Protein AF-A0A1M3QVN1-F1 (afdb_monomer)

Structure (mmCIF, N/CA/C/O backbone):
data_AF-A0A1M3QVN1-F1
#
_entry.id   AF-A0A1M3QVN1-F1
#
loop_
_atom_site.group_PDB
_atom_site.id
_atom_site.type_symbol
_atom_site.label_atom_id
_atom_site.label_alt_id
_atom_site.label_comp_id
_atom_site.label_asym_id
_atom_site.label_entity_id
_atom_site.label_seq_id
_atom_site.pdbx_PDB_ins_code
_atom_site.Cartn_x
_atom_site.Cartn_y
_atom_site.Cartn_z
_atom_site.occupancy
_atom_site.B_iso_or_equiv
_atom_site.auth_seq_id
_atom_site.auth_comp_id
_atom_site.auth_asym_id
_atom_site.auth_atom_id
_atom_site.pdbx_PDB_model_num
ATOM 1 N N . MET A 1 1 ? -5.614 -11.860 24.217 1.00 49.31 1 MET A N 1
ATOM 2 C CA . MET A 1 1 ? -4.505 -12.087 23.257 1.00 49.31 1 MET A CA 1
ATOM 3 C C . MET A 1 1 ? -4.525 -11.167 22.032 1.00 49.31 1 MET A C 1
ATOM 5 O O . MET A 1 1 ? -3.462 -10.709 21.644 1.00 49.31 1 MET A O 1
ATOM 9 N N . VAL A 1 2 ? -5.685 -10.810 21.464 1.00 51.00 2 VAL A N 1
ATOM 10 C CA . VAL A 1 2 ? -5.796 -9.954 20.253 1.00 51.00 2 VAL A CA 1
ATOM 11 C C . VAL A 1 2 ? -5.126 -8.567 20.391 1.00 51.00 2 VAL A C 1
ATOM 13 O O . VAL A 1 2 ? -4.540 -8.062 19.439 1.00 51.00 2 VAL A O 1
ATOM 16 N N . LYS A 1 3 ? -5.130 -7.970 21.596 1.00 49.59 3 LYS A N 1
ATOM 17 C CA . LYS A 1 3 ? -4.470 -6.676 21.880 1.00 49.59 3 LYS A CA 1
ATOM 18 C C . LYS A 1 3 ? -2.946 -6.689 21.665 1.00 49.59 3 LYS A C 1
ATOM 20 O O . LYS A 1 3 ? -2.403 -5.660 21.281 1.00 49.59 3 LYS A O 1
ATOM 25 N N . TYR A 1 4 ? -2.277 -7.826 21.885 1.00 51.09 4 TYR A N 1
ATOM 26 C CA . TYR A 1 4 ? -0.814 -7.941 21.780 1.00 51.09 4 TYR A CA 1
ATOM 27 C C . TYR A 1 4 ? -0.321 -8.148 20.345 1.00 51.09 4 TYR A C 1
ATOM 29 O O . TYR A 1 4 ? 0.780 -7.717 20.036 1.00 51.09 4 TYR A O 1
ATOM 37 N N . LEU A 1 5 ? -1.130 -8.740 19.458 1.00 54.09 5 LEU A N 1
ATOM 38 C CA . LEU A 1 5 ? -0.787 -8.886 18.035 1.00 54.09 5 LEU A CA 1
ATOM 39 C C . LEU A 1 5 ? -0.909 -7.574 17.254 1.00 54.09 5 LEU A C 1
ATOM 41 O O . LEU A 1 5 ? -0.239 -7.385 16.246 1.00 54.09 5 LEU A O 1
ATOM 45 N N . ASN A 1 6 ? -1.748 -6.651 17.717 1.00 58.12 6 ASN A N 1
ATOM 46 C CA . ASN A 1 6 ? -2.055 -5.429 16.983 1.00 58.12 6 ASN A CA 1
ATOM 47 C C . ASN A 1 6 ? -0.897 -4.415 16.976 1.00 58.12 6 ASN A C 1
ATOM 49 O O . ASN A 1 6 ? -0.722 -3.688 16.004 1.00 58.12 6 ASN A O 1
ATOM 53 N N . SER A 1 7 ? -0.102 -4.377 18.051 1.00 63.12 7 SER A N 1
ATOM 54 C CA . SER A 1 7 ? 1.075 -3.505 18.148 1.00 63.12 7 SER A CA 1
ATOM 55 C C . SER A 1 7 ? 2.163 -3.884 17.127 1.00 63.12 7 SER A C 1
ATOM 57 O O . SER A 1 7 ? 2.480 -3.048 16.283 1.00 63.12 7 SER A O 1
ATOM 59 N N . PRO A 1 8 ? 2.667 -5.137 17.085 1.00 72.06 8 PRO A N 1
ATOM 60 C CA . PRO A 1 8 ? 3.659 -5.534 16.092 1.00 72.06 8 PRO A CA 1
ATOM 61 C C . PRO A 1 8 ? 3.088 -5.519 14.672 1.00 72.06 8 PRO A C 1
ATOM 63 O O . PRO A 1 8 ? 3.761 -5.039 13.773 1.00 72.06 8 PRO A O 1
ATOM 66 N N . LEU A 1 9 ? 1.836 -5.942 14.457 1.00 72.25 9 LEU A N 1
ATOM 67 C CA . LEU A 1 9 ? 1.241 -5.984 13.117 1.00 72.25 9 LEU A CA 1
ATOM 68 C C . LEU A 1 9 ? 1.074 -4.583 12.501 1.00 72.25 9 LEU A C 1
ATOM 70 O O . LEU A 1 9 ? 1.352 -4.399 11.318 1.00 72.25 9 LEU A O 1
ATOM 74 N N . LYS A 1 10 ? 0.680 -3.577 13.298 1.00 73.56 10 LYS A N 1
ATOM 75 C CA . LYS A 1 10 ? 0.657 -2.177 12.843 1.00 73.56 10 LYS A CA 1
ATOM 76 C C . LYS A 1 10 ? 2.054 -1.655 12.529 1.00 73.56 10 LYS A C 1
ATOM 78 O O . LYS A 1 10 ? 2.214 -1.000 11.509 1.00 73.56 10 LYS A O 1
ATOM 83 N N . ILE A 1 11 ? 3.038 -1.951 13.382 1.00 79.69 11 ILE A N 1
ATOM 84 C CA . ILE A 1 11 ? 4.429 -1.520 13.182 1.00 79.69 11 ILE A CA 1
ATOM 85 C C . ILE A 1 11 ? 4.994 -2.138 11.901 1.00 79.69 11 ILE A C 1
ATOM 87 O O . ILE A 1 11 ? 5.571 -1.434 11.078 1.00 79.69 11 ILE A O 1
ATOM 91 N N . THR A 1 12 ? 4.788 -3.439 11.690 1.00 80.25 12 THR A N 1
ATOM 92 C CA . THR A 1 12 ? 5.217 -4.127 10.471 1.00 80.25 12 THR A CA 1
ATOM 93 C C . THR A 1 12 ? 4.521 -3.551 9.242 1.00 80.25 12 THR A C 1
ATOM 95 O O . THR A 1 12 ? 5.197 -3.273 8.258 1.00 80.25 12 THR A O 1
ATOM 98 N N . GLY A 1 13 ? 3.207 -3.305 9.303 1.00 78.31 13 GLY A N 1
ATOM 99 C CA . GLY A 1 13 ? 2.454 -2.686 8.209 1.00 78.31 13 GLY A CA 1
ATOM 100 C C . GLY A 1 13 ? 2.973 -1.295 7.838 1.00 78.31 13 GLY A C 1
ATOM 101 O O . GLY A 1 13 ? 3.209 -1.025 6.663 1.00 78.31 13 GLY A O 1
ATOM 102 N N . SER A 1 14 ? 3.236 -0.436 8.826 1.00 80.19 14 SER A N 1
ATOM 103 C CA . SER A 1 14 ? 3.779 0.904 8.584 1.00 80.19 14 SER A CA 1
ATOM 104 C C . SER A 1 14 ? 5.207 0.870 8.039 1.00 80.19 14 SER A C 1
ATOM 106 O O . SER A 1 14 ? 5.548 1.663 7.167 1.00 80.19 14 SER A O 1
ATOM 108 N N . LEU A 1 15 ? 6.035 -0.067 8.511 1.00 83.62 15 LEU A N 1
ATOM 109 C CA . LEU A 1 15 ? 7.411 -0.235 8.041 1.00 83.62 15 LEU A CA 1
ATOM 110 C C . LEU A 1 15 ? 7.440 -0.757 6.596 1.00 83.62 15 LEU A C 1
ATOM 112 O O . LEU A 1 15 ? 8.244 -0.289 5.796 1.00 83.62 15 LEU A O 1
ATOM 116 N N . LEU A 1 16 ? 6.502 -1.642 6.239 1.00 81.44 16 LEU A N 1
ATOM 117 C CA . LEU A 1 16 ? 6.281 -2.102 4.866 1.00 81.44 16 LEU A CA 1
ATOM 118 C C . LEU A 1 16 ? 5.803 -0.977 3.946 1.00 81.44 16 LEU A C 1
ATOM 120 O O . LEU A 1 16 ? 6.317 -0.843 2.841 1.00 81.44 16 LEU A O 1
ATOM 124 N N . MET A 1 17 ? 4.868 -0.138 4.401 1.00 82.12 17 MET A N 1
ATOM 125 C CA . MET A 1 17 ? 4.464 1.048 3.641 1.00 82.12 17 MET A CA 1
ATOM 126 C C . MET A 1 17 ? 5.653 1.986 3.423 1.00 82.12 17 MET A C 1
ATOM 128 O O . MET A 1 17 ? 5.878 2.447 2.311 1.00 82.12 17 MET A O 1
ATOM 132 N N . LEU A 1 18 ? 6.463 2.235 4.452 1.00 83.75 18 LEU A N 1
ATOM 133 C CA . LEU A 1 18 ? 7.632 3.100 4.320 1.00 83.75 18 LEU A CA 1
ATOM 134 C C . LEU A 1 18 ? 8.646 2.513 3.326 1.00 83.75 18 LEU A C 1
ATOM 136 O O . LEU A 1 18 ? 9.093 3.212 2.424 1.00 83.75 18 LEU A O 1
ATOM 140 N N . ALA A 1 19 ? 8.945 1.216 3.433 1.00 81.00 19 ALA A N 1
ATOM 141 C CA . ALA A 1 19 ? 9.843 0.519 2.517 1.00 81.00 19 ALA A CA 1
ATOM 142 C C . ALA A 1 19 ? 9.322 0.540 1.071 1.00 81.00 19 ALA A C 1
ATOM 144 O O . ALA A 1 19 ? 10.068 0.877 0.157 1.00 81.00 19 ALA A O 1
ATOM 145 N N . GLY A 1 20 ? 8.035 0.252 0.863 1.00 78.81 20 GLY A N 1
ATOM 146 C CA . GLY A 1 20 ? 7.403 0.315 -0.454 1.00 78.81 20 GLY A CA 1
ATOM 147 C C . GLY A 1 20 ? 7.426 1.720 -1.052 1.00 78.81 20 GLY A C 1
ATOM 148 O O . GLY A 1 20 ? 7.717 1.875 -2.234 1.00 78.81 20 GLY A O 1
ATOM 149 N N . PHE A 1 21 ? 7.213 2.753 -0.231 1.00 79.88 21 PHE A N 1
ATOM 150 C CA . PHE A 1 21 ? 7.319 4.150 -0.652 1.00 79.88 21 PHE A CA 1
ATOM 151 C C . PHE A 1 21 ? 8.750 4.524 -1.055 1.00 79.88 21 PHE A C 1
ATOM 153 O O . PHE A 1 21 ? 8.945 5.122 -2.109 1.00 79.88 21 PHE A O 1
ATOM 160 N N . PHE A 1 22 ? 9.756 4.128 -0.269 1.00 81.44 22 PHE A N 1
ATOM 161 C CA . PHE A 1 22 ? 11.163 4.344 -0.616 1.00 81.44 22 PHE A CA 1
ATOM 162 C C . PHE A 1 22 ? 11.537 3.632 -1.922 1.00 81.44 22 PHE A C 1
ATOM 164 O O . PHE A 1 22 ? 12.144 4.237 -2.799 1.00 81.44 22 PHE A O 1
ATOM 171 N N . ILE A 1 23 ? 11.117 2.381 -2.106 1.00 77.12 23 ILE A N 1
ATOM 172 C CA . ILE A 1 23 ? 11.373 1.643 -3.348 1.00 77.12 23 ILE A CA 1
ATOM 173 C C . ILE A 1 23 ? 10.637 2.304 -4.528 1.00 77.12 23 ILE A C 1
ATOM 175 O O . ILE A 1 23 ? 11.217 2.482 -5.594 1.00 77.12 23 ILE A O 1
ATOM 179 N N . ALA A 1 24 ? 9.392 2.745 -4.365 1.00 73.81 24 ALA A N 1
ATOM 180 C CA . ALA A 1 24 ? 8.666 3.408 -5.446 1.00 73.81 24 ALA A CA 1
ATOM 181 C C . ALA A 1 24 ? 9.286 4.767 -5.826 1.00 73.81 24 ALA A C 1
ATOM 183 O O . ALA A 1 24 ? 9.382 5.084 -7.008 1.00 73.81 24 ALA A O 1
ATOM 184 N N . ALA A 1 25 ? 9.727 5.552 -4.837 1.00 76.56 25 ALA A N 1
ATOM 185 C CA . ALA A 1 25 ? 10.251 6.901 -5.043 1.00 76.56 25 ALA A CA 1
ATOM 186 C C . ALA A 1 25 ? 11.688 6.930 -5.583 1.00 76.56 25 ALA A C 1
ATOM 188 O O . ALA A 1 25 ? 12.034 7.838 -6.332 1.00 76.56 25 ALA A O 1
ATOM 189 N N . PHE A 1 26 ? 12.536 5.967 -5.206 1.00 75.50 26 PHE A N 1
ATOM 190 C CA . PHE A 1 26 ? 13.954 5.974 -5.589 1.00 75.50 26 PHE A CA 1
ATOM 191 C C . PHE A 1 26 ? 14.273 5.118 -6.813 1.00 75.50 26 PHE A C 1
ATOM 193 O O . PHE A 1 26 ? 15.310 5.320 -7.439 1.00 75.50 26 PHE A O 1
ATOM 200 N N . THR A 1 27 ? 13.397 4.184 -7.178 1.00 69.69 27 THR A N 1
ATOM 201 C CA . THR A 1 27 ? 13.716 3.148 -8.170 1.00 69.69 27 THR A CA 1
ATOM 202 C C . THR A 1 27 ? 12.930 3.303 -9.477 1.00 69.69 27 THR A C 1
ATOM 204 O O . THR A 1 27 ? 12.638 2.306 -10.137 1.00 69.69 27 THR A O 1
ATOM 207 N N . PHE A 1 28 ? 12.579 4.554 -9.830 1.00 58.94 28 PHE A N 1
ATOM 208 C CA . PHE A 1 28 ? 11.852 4.955 -11.047 1.00 58.94 28 PHE A CA 1
ATOM 209 C C . PHE A 1 28 ? 12.149 4.018 -12.236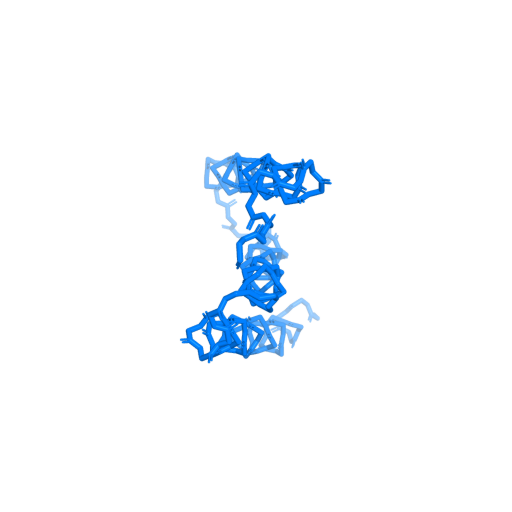 1.00 58.94 28 PHE A C 1
ATOM 211 O O . PHE A 1 28 ? 13.288 3.932 -12.688 1.00 58.94 28 PHE A O 1
ATOM 218 N N . GLY A 1 29 ? 11.128 3.293 -12.715 1.00 67.62 29 GLY A N 1
ATOM 219 C CA . GLY A 1 29 ? 11.256 2.264 -13.757 1.00 67.62 29 GLY A CA 1
ATOM 220 C C . GLY A 1 29 ? 10.957 0.848 -13.248 1.00 67.62 29 GLY A C 1
ATOM 221 O O . GLY A 1 29 ? 9.903 0.614 -12.657 1.00 67.62 29 GLY A O 1
ATOM 222 N N . GLN A 1 30 ? 11.885 -0.094 -13.470 1.00 62.19 30 GLN A N 1
ATOM 223 C CA . GLN A 1 30 ? 11.710 -1.550 -13.271 1.00 62.19 30 GLN A CA 1
ATOM 224 C C . GLN A 1 30 ? 11.233 -1.971 -11.871 1.00 62.19 30 GLN A C 1
ATOM 226 O O . GLN A 1 30 ? 10.583 -3.001 -11.722 1.00 62.19 30 GLN A O 1
ATOM 231 N N . PHE A 1 31 ? 11.539 -1.187 -10.837 1.00 67.50 31 PHE A N 1
ATOM 232 C CA . PHE A 1 31 ? 11.204 -1.517 -9.449 1.00 67.50 31 PHE A CA 1
ATOM 233 C C . PHE A 1 31 ? 10.105 -0.622 -8.865 1.00 67.50 31 PHE A C 1
ATOM 235 O O . PHE A 1 31 ? 9.702 -0.821 -7.718 1.00 67.50 31 PHE A O 1
ATOM 242 N N . LEU A 1 32 ? 9.567 0.323 -9.646 1.00 71.12 32 LEU A N 1
ATOM 243 C CA . LEU A 1 32 ? 8.430 1.149 -9.234 1.00 71.12 32 LEU A CA 1
ATOM 244 C C . LEU A 1 32 ? 7.219 0.260 -8.918 1.00 71.12 32 LEU A C 1
ATOM 246 O O . LEU A 1 32 ? 6.556 0.443 -7.895 1.00 71.12 32 LEU A O 1
ATOM 250 N N . PHE A 1 33 ? 7.004 -0.773 -9.736 1.00 72.44 33 PHE A N 1
ATOM 251 C CA . PHE A 1 33 ? 5.950 -1.759 -9.530 1.00 72.44 33 PHE A CA 1
ATOM 252 C C . PHE A 1 33 ? 6.129 -2.552 -8.229 1.00 72.44 33 PHE A C 1
ATOM 254 O O . PHE A 1 33 ? 5.201 -2.687 -7.426 1.00 72.44 33 PHE A O 1
ATOM 261 N N . LEU A 1 34 ? 7.357 -3.017 -7.977 1.00 75.06 34 LEU A N 1
ATOM 262 C CA . LEU A 1 34 ? 7.719 -3.686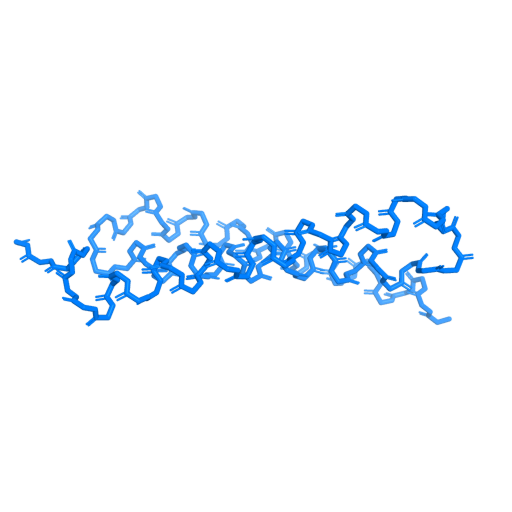 -6.731 1.00 75.06 34 LEU A CA 1
ATOM 263 C C . LEU A 1 34 ? 7.419 -2.771 -5.534 1.00 75.06 34 LEU A C 1
ATOM 265 O O . LEU A 1 34 ? 6.750 -3.195 -4.595 1.00 75.06 34 LEU A O 1
ATOM 269 N N . GLY A 1 35 ? 7.829 -1.502 -5.594 1.00 78.88 35 GLY A N 1
ATOM 270 C CA . GLY A 1 35 ? 7.560 -0.513 -4.550 1.00 78.88 35 GLY A CA 1
ATOM 271 C C . GLY A 1 35 ? 6.068 -0.317 -4.275 1.00 78.88 35 GLY A C 1
ATOM 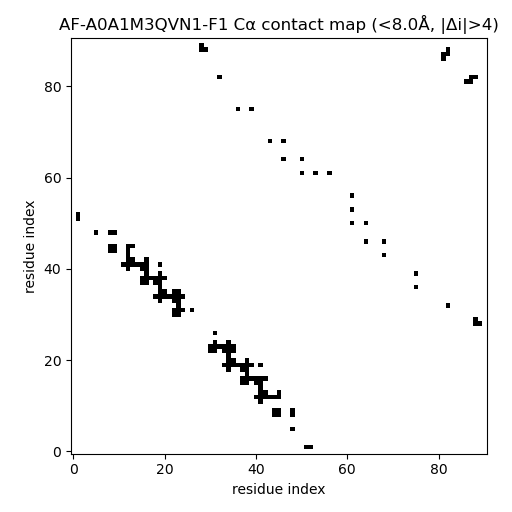272 O O . GLY A 1 35 ? 5.638 -0.397 -3.122 1.00 78.88 35 GLY A O 1
ATOM 273 N N . LEU A 1 36 ? 5.255 -0.162 -5.325 1.00 77.38 36 LEU A N 1
ATOM 274 C CA . LEU A 1 36 ? 3.796 -0.064 -5.207 1.00 77.38 36 LEU A CA 1
ATOM 275 C C . LEU A 1 36 ? 3.170 -1.331 -4.609 1.00 77.38 36 LEU A C 1
ATOM 277 O O . LEU A 1 36 ? 2.246 -1.234 -3.800 1.00 77.38 36 LEU A O 1
ATOM 281 N N . SER A 1 37 ? 3.685 -2.516 -4.946 1.00 79.50 37 SER A N 1
ATOM 282 C CA . SER A 1 37 ? 3.200 -3.785 -4.392 1.00 79.50 37 SER A CA 1
ATOM 283 C C . SER A 1 37 ? 3.510 -3.950 -2.905 1.00 79.50 37 SER A C 1
ATOM 285 O O . SER A 1 37 ? 2.631 -4.322 -2.127 1.00 79.50 37 SER A O 1
ATOM 287 N N . VAL A 1 38 ? 4.719 -3.581 -2.480 1.00 79.38 38 VAL A N 1
ATOM 288 C CA . VAL A 1 38 ? 5.143 -3.604 -1.075 1.00 79.38 38 VAL A CA 1
ATOM 289 C C . VAL A 1 38 ? 4.352 -2.563 -0.272 1.00 79.38 38 VAL A C 1
ATOM 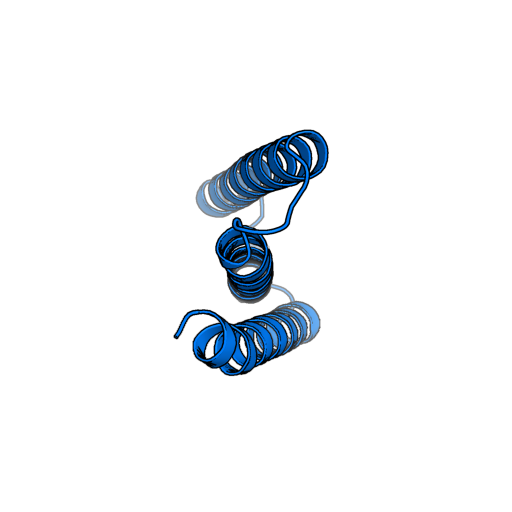291 O O . VAL A 1 38 ? 3.867 -2.858 0.821 1.00 79.38 38 VAL A O 1
ATOM 294 N N . PHE A 1 39 ? 4.127 -1.376 -0.844 1.00 79.94 39 PHE A N 1
ATOM 295 C CA . PHE A 1 39 ? 3.280 -0.342 -0.246 1.00 79.94 39 PHE A CA 1
ATOM 296 C C . PHE A 1 39 ? 1.841 -0.837 -0.051 1.00 79.94 39 PHE A C 1
ATOM 298 O O . PHE A 1 39 ? 1.252 -0.691 1.023 1.00 79.94 39 PHE A O 1
ATOM 305 N N . SER A 1 40 ? 1.304 -1.491 -1.080 1.00 80.31 40 SER A N 1
ATOM 306 C CA . SER A 1 40 ? -0.035 -2.067 -1.093 1.00 80.31 40 SER A CA 1
ATOM 307 C C . SER A 1 40 ? -0.219 -3.159 -0.041 1.00 80.31 40 SER A C 1
ATOM 309 O O . SER A 1 40 ? -1.197 -3.160 0.712 1.00 80.31 40 SER A O 1
ATOM 311 N N . LEU A 1 41 ? 0.779 -4.026 0.106 1.00 79.69 41 LEU A N 1
ATOM 312 C CA . LEU A 1 41 ? 0.792 -5.069 1.123 1.00 79.69 41 LEU A CA 1
ATOM 313 C C . LEU A 1 41 ? 0.815 -4.482 2.546 1.00 79.69 41 LEU A C 1
ATOM 315 O O . LEU A 1 41 ? 0.122 -4.981 3.432 1.00 79.69 41 LEU A O 1
ATOM 319 N N . GLY A 1 42 ? 1.524 -3.369 2.761 1.00 81.31 42 GLY A N 1
ATOM 320 C CA . GLY A 1 42 ? 1.500 -2.630 4.026 1.00 81.31 42 GLY A CA 1
ATOM 321 C C . GLY A 1 42 ? 0.117 -2.060 4.380 1.00 81.31 42 GLY A C 1
ATOM 322 O O . GLY A 1 42 ? -0.338 -2.204 5.520 1.00 81.31 42 GLY A O 1
ATOM 323 N N . ILE A 1 43 ? -0.602 -1.498 3.400 1.00 80.50 43 ILE A N 1
ATOM 324 C CA . ILE A 1 43 ? -1.994 -1.034 3.572 1.00 80.50 43 ILE A CA 1
ATOM 325 C C . ILE A 1 43 ? -2.910 -2.208 3.928 1.00 80.50 43 ILE A C 1
ATOM 327 O O . ILE A 1 43 ? -3.720 -2.109 4.854 1.00 80.50 43 ILE A O 1
ATOM 331 N N . LEU A 1 44 ? -2.755 -3.339 3.237 1.00 80.25 44 LEU A N 1
ATOM 332 C CA . LEU A 1 44 ? -3.542 -4.544 3.481 1.00 80.25 44 LEU A CA 1
ATOM 333 C C . LEU A 1 44 ? -3.349 -5.061 4.912 1.00 80.25 44 LEU A C 1
ATOM 335 O O . LEU A 1 44 ? -4.327 -5.388 5.586 1.00 80.25 44 LEU A O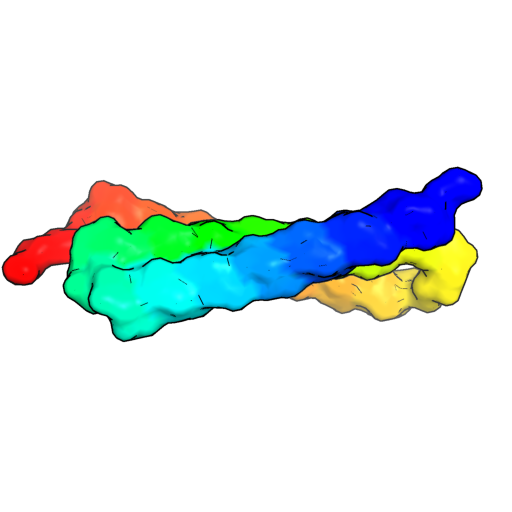 1
ATOM 339 N N . ILE A 1 45 ? -2.111 -5.073 5.411 1.00 80.75 45 ILE A N 1
ATOM 340 C CA . ILE A 1 45 ? -1.797 -5.439 6.798 1.00 80.75 45 ILE A CA 1
ATOM 341 C C . ILE A 1 45 ? -2.482 -4.479 7.776 1.00 80.75 45 ILE A C 1
ATOM 343 O O . ILE A 1 45 ? -3.068 -4.928 8.761 1.00 80.75 45 ILE A O 1
ATOM 347 N N . HIS A 1 46 ? -2.483 -3.175 7.495 1.00 76.81 46 HIS A N 1
ATOM 348 C CA . HIS A 1 46 ? -3.144 -2.181 8.341 1.00 76.81 46 HIS A CA 1
ATOM 349 C C . HIS A 1 46 ? -4.665 -2.353 8.395 1.00 76.81 46 HIS A C 1
ATOM 351 O O . HIS A 1 46 ? -5.252 -2.286 9.480 1.00 76.81 46 HIS A O 1
ATOM 357 N N . ILE A 1 47 ? -5.299 -2.609 7.248 1.00 74.44 47 ILE A N 1
ATOM 358 C CA . ILE A 1 47 ? -6.736 -2.887 7.170 1.00 74.44 47 ILE A CA 1
ATOM 359 C C . ILE A 1 47 ? -7.050 -4.201 7.888 1.00 74.44 47 ILE A C 1
ATOM 361 O O . ILE A 1 47 ? -7.988 -4.263 8.679 1.00 74.44 47 ILE A O 1
ATOM 365 N N . THR A 1 48 ? -6.236 -5.236 7.691 1.00 74.06 48 THR A N 1
ATOM 366 C CA . THR A 1 48 ? -6.416 -6.534 8.353 1.00 74.06 48 THR A CA 1
ATOM 367 C C . THR A 1 48 ? -6.259 -6.406 9.869 1.00 74.06 48 THR A C 1
ATOM 369 O O . THR A 1 48 ? -7.081 -6.937 10.612 1.00 74.06 48 THR A O 1
ATOM 372 N N . ALA A 1 49 ? -5.281 -5.629 10.346 1.00 72.88 49 ALA A N 1
ATOM 373 C CA . ALA A 1 49 ? -5.108 -5.297 11.759 1.00 72.88 49 ALA A CA 1
ATOM 374 C C . ALA A 1 49 ? -6.324 -4.545 12.324 1.00 72.88 49 ALA A C 1
ATOM 376 O O . ALA A 1 49 ? -6.791 -4.859 13.418 1.00 72.88 49 ALA A O 1
ATOM 377 N N . ALA A 1 50 ? -6.880 -3.590 11.569 1.00 70.75 50 ALA A N 1
ATOM 378 C CA . ALA A 1 50 ? -8.092 -2.868 11.948 1.00 70.75 50 ALA A CA 1
ATOM 379 C C . ALA A 1 50 ? -9.318 -3.798 12.024 1.00 70.75 50 ALA A C 1
ATOM 381 O O . ALA A 1 50 ? -10.078 -3.738 12.989 1.00 70.75 50 ALA A O 1
ATOM 382 N N . ILE A 1 51 ? -9.472 -4.711 11.060 1.00 69.12 51 ILE A N 1
ATOM 383 C CA . ILE A 1 51 ? -10.543 -5.716 11.041 1.00 69.12 51 ILE A CA 1
ATOM 384 C C . ILE A 1 51 ? -10.369 -6.737 12.173 1.00 69.12 51 ILE A C 1
ATOM 386 O O . ILE A 1 51 ? -11.365 -7.186 12.731 1.00 69.12 51 ILE A O 1
ATOM 390 N N . LEU A 1 52 ? -9.143 -7.094 12.567 1.00 68.31 52 LEU A N 1
ATOM 391 C CA . LEU A 1 52 ? -8.882 -8.029 13.670 1.00 68.31 52 LEU A CA 1
ATOM 392 C C . LEU A 1 52 ? -9.389 -7.492 15.027 1.00 68.31 52 LEU A C 1
ATOM 394 O O . LEU A 1 52 ? -9.758 -8.267 15.906 1.00 68.31 52 LEU A O 1
ATOM 398 N N . ILE A 1 53 ? -9.519 -6.165 15.173 1.00 65.31 53 ILE A N 1
ATOM 399 C CA . ILE A 1 53 ? -10.151 -5.465 16.317 1.00 65.31 53 ILE A CA 1
ATOM 400 C C . ILE A 1 53 ? -11.698 -5.513 16.210 1.00 65.31 53 ILE A C 1
ATOM 402 O O . ILE A 1 53 ? -12.426 -4.731 16.824 1.00 65.31 53 ILE A O 1
ATOM 406 N N . ARG A 1 54 ? -12.228 -6.473 15.439 1.00 60.16 54 ARG A N 1
ATOM 407 C CA . ARG A 1 54 ? -13.646 -6.689 15.097 1.00 60.16 54 ARG A CA 1
ATOM 408 C C . ARG A 1 54 ? -14.611 -6.692 16.283 1.00 60.16 54 ARG A C 1
ATOM 410 O O . ARG A 1 54 ? -15.800 -6.511 16.057 1.00 60.16 54 ARG A O 1
ATOM 417 N N . SER A 1 55 ? -14.144 -6.884 17.519 1.00 53.47 55 SER A N 1
ATOM 418 C CA . SER A 1 55 ? -15.030 -6.995 18.684 1.00 53.47 55 SER A CA 1
ATOM 419 C C . SER A 1 55 ? -15.640 -5.666 19.157 1.00 53.47 55 SER A C 1
ATOM 421 O O . SER A 1 55 ? -16.503 -5.707 20.026 1.00 53.47 55 SER A O 1
ATOM 423 N N . VAL A 1 56 ? -15.217 -4.502 18.633 1.00 57.88 56 VAL A N 1
ATOM 424 C CA . VAL A 1 56 ? -15.712 -3.178 19.095 1.00 57.88 56 VAL A CA 1
ATOM 425 C C . VAL A 1 56 ? -16.246 -2.286 17.955 1.00 57.88 56 VAL A C 1
ATOM 427 O O . VAL A 1 56 ? -16.844 -1.241 18.205 1.00 57.88 56 VAL A O 1
ATOM 430 N N . MET A 1 57 ? -16.083 -2.667 16.683 1.00 62.34 57 MET A N 1
ATOM 431 C CA . MET A 1 57 ? -16.481 -1.817 15.549 1.00 62.34 57 MET A CA 1
ATOM 432 C C . MET A 1 57 ? -17.968 -1.947 15.183 1.00 62.34 57 MET A C 1
ATOM 434 O O . MET A 1 57 ? -18.479 -3.045 14.976 1.00 62.34 57 MET A O 1
ATOM 438 N N . LYS A 1 58 ? -18.649 -0.803 15.009 1.00 65.81 58 LYS A N 1
ATOM 439 C CA . LYS A 1 58 ? -20.017 -0.726 14.461 1.00 65.81 58 LYS A CA 1
ATOM 440 C C . LYS A 1 58 ? -20.085 -1.368 13.065 1.00 65.81 58 LYS A C 1
ATOM 442 O O . LYS A 1 58 ? -19.227 -1.108 12.221 1.00 65.81 58 LYS A O 1
ATOM 447 N N . ASN A 1 59 ? -21.157 -2.120 12.790 1.00 68.19 59 ASN A N 1
ATOM 448 C CA . ASN A 1 59 ? -21.378 -2.832 11.518 1.00 68.19 59 ASN A CA 1
ATOM 449 C C . ASN A 1 59 ? -21.220 -1.956 10.256 1.00 68.19 59 ASN A C 1
ATOM 451 O O . ASN A 1 59 ? -20.729 -2.445 9.241 1.00 68.19 59 ASN A O 1
ATOM 455 N N . ASN A 1 60 ? -21.562 -0.663 10.309 1.00 70.38 60 ASN A N 1
ATOM 456 C CA . ASN A 1 60 ? -21.391 0.241 9.161 1.00 70.38 60 ASN A CA 1
ATOM 457 C C . ASN A 1 60 ? -19.917 0.506 8.820 1.00 70.38 60 ASN A C 1
ATOM 459 O O . ASN A 1 60 ? -19.543 0.455 7.653 1.00 70.38 60 ASN A O 1
ATOM 463 N N . LEU A 1 61 ? -19.064 0.729 9.825 1.00 68.44 61 LEU A N 1
ATOM 464 C CA . LEU A 1 61 ? -17.622 0.919 9.616 1.00 68.44 61 LEU A CA 1
ATOM 465 C C . LEU A 1 61 ? -16.974 -0.351 9.064 1.00 68.44 61 LEU A C 1
ATOM 467 O O . LEU A 1 61 ? -16.117 -0.284 8.190 1.00 68.44 61 LEU A O 1
ATOM 471 N N . LYS A 1 62 ? -17.430 -1.513 9.534 1.00 68.50 62 LYS A N 1
ATOM 472 C CA . LYS A 1 62 ? -16.979 -2.818 9.047 1.00 68.50 62 LYS A CA 1
ATOM 473 C C . LYS A 1 62 ? -17.238 -2.985 7.546 1.00 68.50 62 LYS A C 1
ATOM 475 O O . LYS A 1 62 ? -16.331 -3.359 6.813 1.00 68.50 62 LYS A O 1
ATOM 480 N N . ARG A 1 63 ? -18.447 -2.637 7.095 1.00 72.31 63 ARG A N 1
ATOM 481 C CA . ARG A 1 63 ? -18.848 -2.729 5.685 1.00 72.31 63 ARG A CA 1
ATOM 482 C C . ARG A 1 63 ? -18.057 -1.764 4.798 1.00 72.31 63 ARG A C 1
ATOM 484 O O . ARG A 1 63 ? -17.687 -2.130 3.690 1.00 72.31 63 ARG A O 1
ATOM 491 N N . ILE A 1 64 ? -17.746 -0.566 5.303 1.00 77.06 64 ILE A N 1
ATOM 492 C CA . ILE A 1 64 ? -16.890 0.405 4.603 1.00 77.06 64 ILE A CA 1
ATOM 493 C C . ILE A 1 64 ? -15.471 -0.142 4.449 1.00 77.06 64 ILE A C 1
ATOM 495 O O . ILE A 1 64 ? -14.955 -0.129 3.340 1.00 77.06 64 ILE A O 1
ATOM 499 N N . PHE A 1 65 ? -14.858 -0.663 5.517 1.00 71.31 65 PHE A N 1
ATOM 500 C CA . PHE A 1 65 ? -13.513 -1.248 5.447 1.00 71.31 65 PHE A CA 1
ATOM 501 C C . PHE A 1 65 ? -13.443 -2.451 4.501 1.00 71.31 65 PHE A C 1
ATOM 503 O O . PHE A 1 65 ? -12.480 -2.568 3.750 1.00 71.31 65 PHE A O 1
ATOM 510 N N . GLU A 1 66 ? -14.460 -3.317 4.499 1.00 70.50 66 GLU A N 1
ATOM 511 C CA . GLU A 1 66 ? -14.558 -4.432 3.548 1.00 70.50 66 GLU A CA 1
ATOM 512 C C . GLU A 1 66 ? -14.687 -3.931 2.099 1.00 70.50 66 GLU A C 1
ATOM 514 O O . GLU A 1 66 ? -13.980 -4.423 1.225 1.00 70.50 66 GLU A O 1
ATOM 519 N N . MET A 1 67 ? -15.506 -2.906 1.834 1.00 76.19 67 MET A N 1
ATOM 520 C CA . MET A 1 67 ? -15.609 -2.306 0.494 1.00 76.19 67 MET A CA 1
ATOM 521 C C . MET A 1 67 ? -14.300 -1.644 0.047 1.00 76.19 67 MET A C 1
ATOM 523 O O . MET A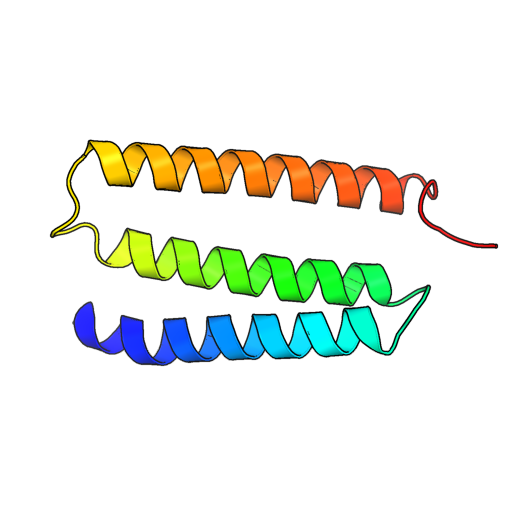 1 67 ? -13.897 -1.797 -1.103 1.00 76.19 67 MET A O 1
ATOM 527 N N . LEU A 1 68 ? -13.618 -0.943 0.955 1.00 77.00 68 LEU A N 1
ATOM 528 C CA . LEU A 1 68 ? -12.329 -0.295 0.698 1.00 77.00 68 LEU A CA 1
ATOM 529 C C . LEU A 1 68 ? -11.250 -1.334 0.372 1.00 77.00 68 LEU A C 1
ATOM 531 O O . LEU A 1 68 ? -10.477 -1.135 -0.558 1.00 77.00 68 LEU A O 1
ATOM 535 N N . LEU A 1 69 ? -11.253 -2.467 1.081 1.00 71.31 69 LEU A N 1
ATOM 536 C CA . LEU A 1 69 ? -10.374 -3.604 0.814 1.00 71.31 69 LEU A CA 1
ATOM 537 C C . LEU A 1 69 ? -10.621 -4.194 -0.580 1.00 71.31 69 LEU A C 1
ATOM 539 O O . LEU A 1 69 ? -9.674 -4.406 -1.329 1.00 71.31 69 LEU A O 1
ATOM 543 N N . VAL A 1 70 ? -11.883 -4.443 -0.942 1.00 76.00 70 VAL A N 1
ATOM 544 C CA . VAL A 1 70 ? -12.237 -4.999 -2.257 1.00 76.00 70 VAL A CA 1
ATOM 545 C C . VAL A 1 70 ? -11.829 -4.045 -3.376 1.00 76.00 70 VAL A C 1
ATOM 547 O O . VAL A 1 70 ? -11.192 -4.471 -4.335 1.00 76.00 70 VAL A O 1
ATOM 550 N N . LEU A 1 71 ? -12.133 -2.752 -3.239 1.00 76.25 71 LEU A N 1
ATOM 551 C CA . LEU A 1 71 ? -11.764 -1.736 -4.224 1.00 76.25 71 LEU A CA 1
ATOM 552 C C . LEU A 1 71 ? -10.242 -1.653 -4.383 1.00 76.25 71 LEU A C 1
ATOM 554 O O . LEU A 1 71 ? -9.735 -1.588 -5.500 1.00 76.25 71 LEU A O 1
ATOM 558 N N . PHE A 1 72 ? -9.515 -1.737 -3.270 1.00 75.81 72 PHE A N 1
ATOM 559 C CA . PHE A 1 72 ? -8.061 -1.754 -3.260 1.00 75.81 72 PHE A CA 1
ATOM 560 C C . PHE A 1 72 ? -7.476 -2.985 -3.965 1.00 75.81 72 PHE A C 1
ATOM 562 O O . PHE A 1 72 ? -6.579 -2.846 -4.791 1.00 75.81 72 PHE A O 1
ATOM 569 N N . ILE A 1 73 ? -8.016 -4.179 -3.701 1.00 76.50 73 ILE A N 1
ATOM 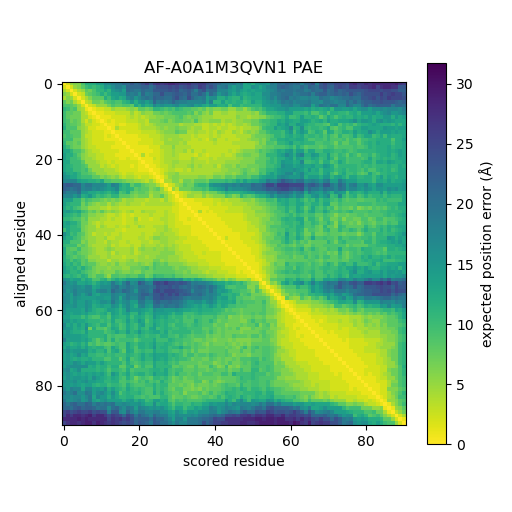570 C CA . ILE A 1 73 ? -7.608 -5.423 -4.370 1.00 76.50 73 ILE A CA 1
ATOM 571 C C . ILE A 1 73 ? -7.866 -5.334 -5.878 1.00 76.50 73 ILE A C 1
ATOM 573 O O . ILE A 1 73 ? -6.987 -5.676 -6.664 1.00 76.50 73 ILE A O 1
ATOM 577 N N . VAL A 1 74 ? -9.037 -4.842 -6.293 1.00 76.44 74 VAL A N 1
ATOM 578 C CA . VAL A 1 74 ? -9.371 -4.666 -7.716 1.00 76.44 74 VAL A CA 1
ATOM 579 C C . VAL A 1 74 ? -8.405 -3.690 -8.384 1.00 76.44 74 VAL A C 1
ATOM 581 O O . VAL A 1 74 ? -7.887 -3.983 -9.456 1.00 76.44 74 VAL A O 1
ATOM 584 N N . PHE A 1 75 ? -8.112 -2.557 -7.745 1.00 77.12 75 PHE A N 1
ATOM 585 C CA . PHE A 1 75 ? -7.163 -1.577 -8.271 1.00 77.12 75 PHE A CA 1
ATOM 586 C C . PHE A 1 75 ? -5.744 -2.151 -8.374 1.00 77.12 75 PHE A C 1
ATOM 588 O O . PHE A 1 75 ? -5.068 -1.960 -9.383 1.00 77.12 75 PHE A O 1
ATOM 595 N N . PHE A 1 76 ? -5.322 -2.919 -7.367 1.00 73.31 76 PHE A N 1
ATOM 596 C CA . PHE A 1 76 ? -4.039 -3.610 -7.363 1.00 73.31 76 PHE A CA 1
ATOM 597 C C . PHE A 1 76 ? -3.933 -4.630 -8.503 1.00 73.31 76 PHE A C 1
ATOM 599 O O . PHE A 1 76 ? -2.949 -4.617 -9.236 1.00 73.31 76 PHE A O 1
ATOM 606 N N . PHE A 1 77 ? -4.960 -5.461 -8.709 1.00 74.69 77 PHE A N 1
ATOM 607 C CA . PHE A 1 77 ? -5.000 -6.400 -9.831 1.00 74.69 77 PHE A CA 1
ATOM 608 C C . PHE A 1 77 ? -5.008 -5.690 -11.184 1.00 74.69 77 PHE A C 1
ATOM 610 O O . PHE A 1 77 ? -4.310 -6.138 -12.083 1.00 74.69 77 PHE A O 1
ATOM 617 N N . SER A 1 78 ? -5.734 -4.581 -11.338 1.00 76.38 78 SER A N 1
ATOM 618 C CA . SER A 1 78 ? -5.724 -3.800 -12.582 1.00 76.38 78 SER A CA 1
ATOM 619 C C . SER A 1 78 ? -4.332 -3.263 -12.908 1.00 76.38 78 SER A C 1
ATOM 621 O O . SER A 1 78 ? -3.881 -3.390 -14.042 1.00 76.38 78 SER A O 1
ATOM 623 N N . ILE A 1 79 ? -3.627 -2.720 -11.911 1.00 71.88 79 ILE A N 1
ATOM 624 C CA . ILE A 1 79 ? -2.244 -2.254 -12.065 1.00 71.88 79 ILE A CA 1
ATOM 625 C C . ILE A 1 79 ? -1.318 -3.425 -12.432 1.00 71.88 79 ILE A C 1
ATOM 627 O O . ILE A 1 79 ? -0.515 -3.301 -13.350 1.00 71.88 79 ILE A O 1
ATOM 631 N N . LEU A 1 80 ? -1.481 -4.584 -11.789 1.00 70.19 80 LEU A N 1
ATOM 632 C CA . LEU A 1 80 ? -0.691 -5.796 -12.050 1.00 70.19 80 LEU A CA 1
ATOM 633 C C . LEU A 1 80 ? -0.946 -6.392 -13.432 1.00 70.19 80 LEU A C 1
ATOM 635 O O . LEU A 1 80 ? -0.009 -6.807 -14.102 1.00 70.19 80 LEU A O 1
ATOM 639 N N . VAL A 1 81 ? -2.192 -6.373 -13.899 1.00 72.88 81 VAL A N 1
ATOM 640 C CA . VAL A 1 81 ? -2.545 -6.768 -15.265 1.00 72.88 81 VAL A CA 1
ATOM 641 C C . VAL A 1 81 ? -1.952 -5.790 -16.279 1.00 72.88 81 VAL A C 1
ATOM 643 O O . VAL A 1 81 ? -1.416 -6.232 -17.289 1.00 72.88 81 VAL A O 1
ATOM 646 N N . MET A 1 82 ? -1.996 -4.480 -16.022 1.00 70.12 82 MET A N 1
ATOM 647 C CA . MET A 1 82 ? -1.385 -3.481 -16.909 1.00 70.12 82 MET A CA 1
ATOM 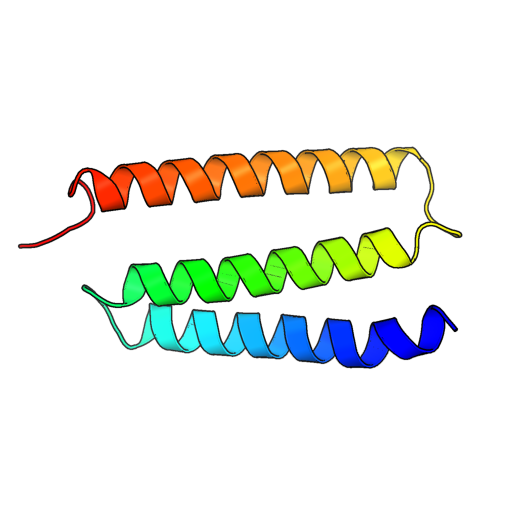648 C C . MET A 1 82 ? 0.142 -3.618 -16.997 1.00 70.12 82 MET A C 1
ATOM 650 O O . MET A 1 82 ? 0.704 -3.440 -18.076 1.00 70.12 82 MET A O 1
ATOM 654 N N . ASP A 1 83 ? 0.805 -3.960 -15.894 1.00 69.00 83 ASP A N 1
ATOM 655 C CA . ASP A 1 83 ? 2.243 -4.245 -15.865 1.00 69.00 83 ASP A CA 1
ATOM 656 C C . ASP A 1 83 ? 2.589 -5.565 -16.563 1.00 69.00 83 ASP A C 1
ATOM 658 O O . ASP A 1 83 ? 3.453 -5.586 -17.435 1.00 69.00 83 ASP A O 1
ATOM 662 N N . TYR A 1 84 ? 1.840 -6.640 -16.291 1.00 67.38 84 TYR A N 1
ATOM 663 C CA . TYR A 1 84 ? 2.012 -7.933 -16.961 1.00 67.38 84 TYR A CA 1
ATOM 664 C C . TYR A 1 84 ? 1.800 -7.849 -18.479 1.00 67.38 84 TYR A C 1
ATOM 666 O O . TYR A 1 84 ? 2.505 -8.499 -19.247 1.00 67.38 84 TYR A O 1
ATOM 674 N N . LEU A 1 85 ? 0.845 -7.028 -18.925 1.00 72.38 85 LEU A N 1
ATOM 675 C CA . LEU A 1 85 ? 0.613 -6.750 -20.343 1.00 72.38 85 LEU A CA 1
ATOM 676 C C . LEU A 1 85 ? 1.686 -5.836 -20.961 1.00 72.38 85 LEU A C 1
ATOM 678 O O . LEU A 1 85 ? 1.613 -5.547 -22.153 1.00 72.38 85 LEU A O 1
ATOM 682 N N . GLY A 1 86 ? 2.660 -5.362 -20.180 1.00 65.31 86 GLY A N 1
ATOM 683 C CA . GLY A 1 86 ? 3.724 -4.477 -20.648 1.00 65.31 86 GLY A CA 1
ATOM 684 C C . GLY A 1 86 ? 3.249 -3.063 -20.984 1.00 65.31 86 GLY A C 1
ATOM 685 O O . GLY A 1 86 ? 4.011 -2.286 -21.542 1.00 65.31 86 GLY A O 1
ATOM 686 N N . ILE A 1 87 ? 2.017 -2.683 -20.626 1.00 63.28 87 ILE A N 1
ATOM 687 C CA . ILE A 1 87 ? 1.495 -1.321 -20.850 1.00 63.28 87 ILE A CA 1
ATOM 688 C C . ILE A 1 87 ? 2.272 -0.314 -19.987 1.00 63.28 87 ILE A C 1
ATOM 690 O O . ILE A 1 87 ? 2.451 0.839 -20.372 1.00 63.28 87 ILE A O 1
ATOM 694 N N . ILE A 1 88 ? 2.743 -0.766 -18.819 1.00 60.59 88 ILE A N 1
ATOM 695 C CA . ILE A 1 88 ? 3.531 0.018 -17.856 1.00 60.59 88 ILE A CA 1
ATOM 696 C C . ILE A 1 88 ? 5.044 -0.302 -17.974 1.00 60.59 88 ILE A C 1
ATOM 698 O O . ILE A 1 88 ? 5.870 0.322 -17.310 1.00 60.59 88 ILE A O 1
ATOM 702 N N . GLY A 1 89 ? 5.441 -1.207 -18.878 1.00 47.78 89 GLY A N 1
ATOM 703 C CA . GLY A 1 89 ? 6.813 -1.692 -19.019 1.00 47.78 89 GLY A CA 1
ATOM 704 C C . GLY A 1 89 ? 7.513 -1.281 -20.319 1.00 47.78 89 GLY A C 1
ATOM 705 O O . GLY A 1 89 ? 7.212 -1.816 -21.378 1.00 47.78 89 GLY A O 1
ATOM 706 N N . ILE A 1 90 ? 8.566 -0.471 -20.157 1.00 43.84 90 ILE A N 1
ATOM 707 C CA . ILE A 1 90 ? 9.790 -0.412 -20.982 1.00 43.84 90 ILE A CA 1
ATOM 708 C C . ILE A 1 90 ? 9.691 0.406 -22.286 1.00 43.84 90 ILE A C 1
ATOM 710 O O . ILE A 1 90 ? 9.402 -0.108 -23.365 1.00 43.84 90 ILE A O 1
ATOM 714 N N . ALA A 1 91 ? 10.076 1.679 -22.170 1.00 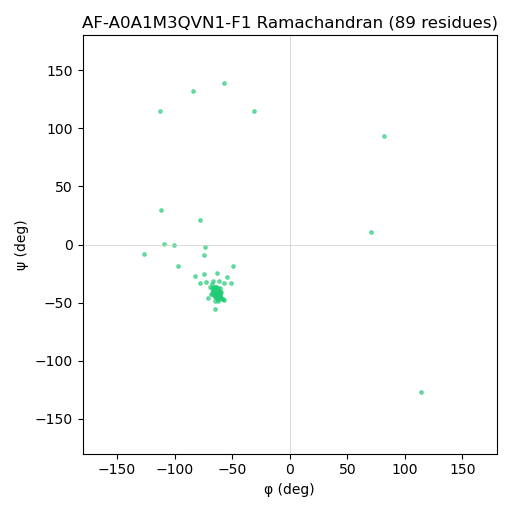41.16 91 ALA A N 1
ATOM 715 C CA . ALA A 1 91 ? 11.092 2.252 -23.054 1.00 41.16 91 ALA A CA 1
ATOM 716 C C . ALA A 1 91 ? 12.410 2.330 -22.270 1.00 41.16 91 ALA A C 1
ATOM 718 O O . ALA A 1 91 ? 12.328 2.561 -21.039 1.00 41.16 91 ALA A O 1
#

Solvent-accessible surface area (backbone atoms only — not comparable to full-atom values): 4878 Å² total; per-residue (Å²): 114,73,77,67,55,43,57,58,44,44,52,52,14,52,51,33,29,51,51,9,48,51,36,31,71,72,35,75,64,93,38,24,60,56,8,52,50,39,24,48,52,11,50,50,39,41,51,51,48,59,55,72,56,54,90,76,61,56,71,68,60,53,54,50,54,52,51,52,49,51,53,47,51,53,53,50,49,50,53,50,50,38,42,75,68,38,78,74,51,83,133

Mean predicted aligned error: 9.87 Å

Radius of gyration: 15.42 Å; Cα contacts (8 Å, |Δi|>4): 77; chains: 1; bounding box: 35×19×46 Å

Sequence (91 aa):
MVKYLNSPLKITGSLLMLAGFFIAAFTFGQFLFLGLSVFSLGILIHITAAILIRSVMKNNLKRIFEMLLVLFIVFFFSILVMDYLGIIGIA

Secondary structure (DSSP, 8-state):
-HHHHHHHHHHHHHHHHHHHHHHHHHSTTTTHHHHHHHHHHHHHHHHHHHHHTTTS--HHHHHHHHHHHHHHHHHHHHHHHHHHTTSS---

Foldseek 3Di:
DLVVVLVVLLVQLVVQLVQLVCQLVPVPAPRVLVSVVSNLVSVVSNLVSVCSVVPPDDPVVVVVSVVVNVVSVVVNVVVVVCVVVCVRHDD

pLDDT: mean 70.89, std 9.5, range [41.16, 83.75]

Nearest PDB structures (foldseek):
  4he8-assembly1_K  TM=5.997E-01  e=2.786E+00  Thermus thermophilus HB8
  7p3r-assembly1_D  TM=6.623E-01  e=3.307E+00  Vibrio cholerae O1 biovar El Tor str. N16961